Protein AF-A0A820JI42-F1 (afdb_monomer_lite)

Structure (mmCIF, N/CA/C/O backbone):
data_AF-A0A820JI42-F1
#
_entry.id   AF-A0A820JI42-F1
#
loop_
_atom_site.group_PDB
_atom_site.id
_atom_site.type_symbol
_atom_site.label_atom_id
_atom_site.label_alt_id
_atom_site.label_comp_id
_atom_site.label_asym_id
_atom_site.label_entity_id
_atom_site.label_seq_id
_atom_site.pdbx_PDB_ins_code
_atom_site.Cartn_x
_atom_site.Cartn_y
_atom_site.Cartn_z
_atom_site.occupancy
_atom_site.B_iso_or_equiv
_atom_site.auth_seq_id
_atom_site.auth_comp_id
_atom_site.auth_asym_id
_atom_site.auth_atom_id
_atom_site.pdbx_PDB_model_num
ATOM 1 N N . THR A 1 1 ? -30.108 -10.056 78.362 1.00 60.81 1 THR A N 1
ATOM 2 C CA . THR A 1 1 ? -31.030 -9.445 77.373 1.00 60.81 1 THR A CA 1
ATOM 3 C C . THR A 1 1 ? -30.288 -8.583 76.365 1.00 60.81 1 THR A C 1
ATOM 5 O O . THR A 1 1 ? -30.502 -8.775 75.175 1.00 60.81 1 THR A O 1
ATOM 8 N N . GLU A 1 2 ? -29.354 -7.729 76.793 1.00 66.69 2 GLU A N 1
ATOM 9 C CA . GLU A 1 2 ? -28.621 -6.808 75.899 1.00 66.69 2 GLU A CA 1
ATOM 10 C C . GLU A 1 2 ? -27.765 -7.498 74.821 1.00 66.69 2 GLU A C 1
ATOM 12 O O . GLU A 1 2 ? -27.822 -7.126 73.652 1.00 66.69 2 GLU A O 1
ATOM 17 N N . GLN A 1 3 ? -27.066 -8.587 75.163 1.00 72.56 3 GLN A N 1
ATOM 18 C CA . GLN A 1 3 ? -26.270 -9.368 74.199 1.00 72.56 3 GLN A CA 1
ATOM 19 C C . GLN A 1 3 ? -27.113 -9.972 73.056 1.00 72.56 3 GLN A C 1
ATOM 21 O O . GLN A 1 3 ? -26.639 -10.089 71.928 1.00 72.56 3 GLN A O 1
ATOM 26 N N . CYS A 1 4 ? -28.384 -10.309 73.308 1.00 75.38 4 CYS A N 1
ATOM 27 C CA . CYS A 1 4 ? -29.287 -10.856 72.287 1.00 75.38 4 CYS A CA 1
ATOM 28 C C . CYS A 1 4 ? -29.733 -9.774 71.287 1.00 75.38 4 CYS A C 1
ATOM 30 O O . CYS A 1 4 ? -29.840 -10.042 70.090 1.00 75.38 4 CYS A O 1
ATOM 32 N N . ILE A 1 5 ? -29.938 -8.540 71.761 1.00 81.88 5 ILE A N 1
ATOM 33 C CA . ILE A 1 5 ? -30.302 -7.385 70.926 1.00 81.88 5 ILE A CA 1
ATOM 34 C C . ILE A 1 5 ? -29.118 -6.987 70.041 1.00 81.88 5 ILE A C 1
ATOM 36 O O . ILE A 1 5 ? -29.290 -6.805 68.837 1.00 81.88 5 ILE A O 1
ATOM 40 N N . ILE A 1 6 ? -27.908 -6.951 70.608 1.00 87.00 6 ILE A N 1
ATOM 41 C CA . ILE A 1 6 ? -26.674 -6.661 69.868 1.00 87.00 6 ILE A CA 1
ATOM 42 C C . ILE A 1 6 ? -26.456 -7.695 68.757 1.00 87.00 6 ILE A C 1
ATOM 44 O O . ILE A 1 6 ? -26.193 -7.313 67.618 1.00 87.00 6 ILE A O 1
ATOM 48 N N . ASN A 1 7 ? -26.620 -8.991 69.039 1.00 89.06 7 ASN A N 1
ATOM 49 C CA . ASN A 1 7 ? -26.445 -10.039 68.028 1.00 89.06 7 ASN A CA 1
ATOM 50 C C . ASN A 1 7 ? -27.486 -9.946 66.895 1.00 89.06 7 ASN A C 1
ATOM 52 O O . ASN A 1 7 ? -27.155 -10.099 65.720 1.00 89.06 7 ASN A O 1
ATOM 56 N N . ARG A 1 8 ? -28.745 -9.627 67.231 1.00 89.31 8 ARG A N 1
ATOM 57 C CA . ARG A 1 8 ? -29.805 -9.384 66.237 1.00 89.31 8 ARG A CA 1
ATOM 58 C C . ARG A 1 8 ? -29.496 -8.170 65.364 1.00 89.31 8 ARG A C 1
ATOM 60 O O . ARG A 1 8 ? -29.673 -8.241 64.152 1.00 89.31 8 ARG A O 1
ATOM 67 N N . LEU A 1 9 ? -28.986 -7.091 65.957 1.00 92.75 9 LEU A N 1
ATOM 68 C CA . LEU A 1 9 ? -28.567 -5.896 65.225 1.00 92.75 9 LEU A CA 1
ATOM 69 C C . LEU A 1 9 ? -27.419 -6.214 64.250 1.00 92.75 9 LEU A C 1
ATOM 71 O O . LEU A 1 9 ? -27.472 -5.818 63.087 1.00 92.75 9 LEU A O 1
ATOM 75 N N . HIS A 1 10 ? -26.420 -6.987 64.690 1.00 92.75 10 HIS A N 1
ATOM 76 C CA . HIS A 1 10 ? -25.306 -7.425 63.843 1.00 92.75 10 HIS A CA 1
ATOM 77 C C . HIS A 1 10 ? -25.771 -8.300 62.674 1.00 92.75 10 HIS A C 1
ATOM 79 O O . HIS A 1 10 ? -25.320 -8.094 61.548 1.00 92.75 10 HIS A O 1
ATOM 85 N N . LEU A 1 11 ? -26.704 -9.227 62.914 1.00 94.25 11 LEU A N 1
ATOM 86 C CA . LEU A 1 11 ? -27.317 -10.045 61.864 1.00 94.25 11 LEU A CA 1
ATOM 87 C C . LEU A 1 11 ? -28.059 -9.191 60.829 1.00 94.25 11 LEU A C 1
ATOM 89 O O . LEU A 1 11 ? -27.896 -9.410 59.631 1.00 94.25 11 LEU A O 1
ATOM 93 N N . ILE A 1 12 ? -28.819 -8.185 61.268 1.00 95.94 12 ILE A N 1
ATOM 94 C CA . ILE A 1 12 ? -29.517 -7.262 60.360 1.00 95.94 12 ILE A CA 1
ATOM 95 C C . ILE A 1 12 ? -28.510 -6.475 59.511 1.00 95.94 12 ILE A C 1
ATOM 97 O O . ILE A 1 12 ? -28.663 -6.394 58.292 1.00 95.94 12 ILE A O 1
ATOM 101 N N . PHE A 1 13 ? -27.443 -5.950 60.120 1.00 95.69 13 PHE A N 1
ATOM 102 C CA . PHE A 1 13 ? -26.379 -5.258 59.385 1.00 95.69 13 PHE A CA 1
ATOM 103 C C . PHE A 1 13 ? -25.662 -6.172 58.386 1.00 95.69 13 PHE A C 1
ATOM 105 O O . PHE A 1 13 ? -25.333 -5.732 57.284 1.00 95.69 13 PHE A O 1
ATOM 112 N N . LEU A 1 14 ? -25.420 -7.433 58.751 1.00 95.88 14 LEU A N 1
ATOM 113 C CA . LEU A 1 14 ? -24.818 -8.427 57.864 1.00 95.88 14 LEU A CA 1
ATOM 114 C C . LEU A 1 14 ? -25.707 -8.667 56.637 1.00 95.88 14 LEU A C 1
ATOM 116 O O . LEU A 1 14 ? -25.228 -8.590 55.506 1.00 95.88 14 LEU A O 1
ATOM 120 N N . LEU A 1 15 ? -27.003 -8.897 56.859 1.00 96.88 15 LEU A N 1
ATOM 121 C CA . LEU A 1 15 ? -27.976 -9.121 55.790 1.00 96.88 15 LEU A CA 1
ATOM 122 C C . LEU A 1 15 ? -28.098 -7.901 54.874 1.00 96.88 15 LEU A C 1
ATOM 124 O O . LEU A 1 15 ? -28.112 -8.054 53.655 1.00 96.88 15 LEU A O 1
ATOM 128 N N . LEU A 1 16 ? -28.102 -6.693 55.441 1.00 97.31 16 LEU A N 1
ATOM 129 C CA . LEU A 1 16 ? -28.146 -5.455 54.667 1.00 97.31 16 LEU A CA 1
ATOM 130 C C . LEU A 1 16 ? -26.916 -5.309 53.759 1.00 97.31 16 LEU A C 1
ATOM 132 O O . LEU A 1 16 ? -27.054 -4.990 52.580 1.00 97.31 16 LEU A O 1
ATOM 136 N N . LYS A 1 17 ? -25.712 -5.581 54.277 1.00 97.12 17 LYS A N 1
ATOM 137 C CA . LYS A 1 17 ? -24.474 -5.531 53.480 1.00 97.12 17 LYS A CA 1
ATOM 138 C C . LYS A 1 17 ? -24.484 -6.562 52.354 1.00 97.12 17 LYS A C 1
ATOM 140 O O . LYS A 1 17 ? -24.143 -6.223 51.224 1.00 97.12 17 LYS A O 1
ATOM 145 N N . LEU A 1 18 ? -24.892 -7.797 52.648 1.00 96.44 18 LEU A N 1
ATOM 146 C CA . LEU A 1 18 ? -25.003 -8.860 51.645 1.00 96.44 18 LEU A CA 1
ATOM 147 C C . LEU A 1 18 ? -26.006 -8.490 50.549 1.00 96.44 18 LEU A C 1
ATOM 149 O O . LEU A 1 18 ? -25.714 -8.665 49.367 1.00 96.44 18 LEU A O 1
ATOM 153 N N . TYR A 1 19 ? -27.143 -7.910 50.933 1.00 96.44 19 TYR A N 1
ATOM 154 C CA . TYR A 1 19 ? -28.150 -7.423 49.999 1.00 96.44 19 TYR A CA 1
ATOM 155 C C . TYR A 1 19 ? -27.607 -6.307 49.093 1.00 96.44 19 TYR A C 1
ATOM 157 O O . TYR A 1 19 ? -27.767 -6.373 47.876 1.00 96.44 19 TYR A O 1
ATOM 165 N N . LEU A 1 20 ? -26.888 -5.327 49.649 1.00 95.38 20 LEU A N 1
ATOM 166 C CA . LEU A 1 20 ? -26.261 -4.254 48.866 1.00 95.38 20 LEU A CA 1
ATOM 167 C C . LEU A 1 20 ? -25.220 -4.785 47.869 1.00 95.38 20 LEU A C 1
ATOM 169 O O . LEU A 1 20 ? -25.190 -4.340 46.722 1.00 95.38 20 LEU A O 1
ATOM 173 N N . ILE A 1 21 ? -24.394 -5.753 48.279 1.00 94.25 21 ILE A N 1
ATOM 174 C CA . ILE A 1 21 ? -23.406 -6.394 47.396 1.00 94.25 21 ILE A CA 1
ATOM 175 C C . ILE A 1 21 ? -24.106 -7.154 46.264 1.00 94.25 21 ILE A C 1
ATOM 177 O O . ILE A 1 21 ? -23.681 -7.054 45.112 1.00 94.25 21 ILE A O 1
ATOM 181 N N . PHE A 1 22 ? -25.180 -7.883 46.576 1.00 93.81 22 PHE A N 1
ATOM 182 C CA . PHE A 1 22 ? -25.974 -8.609 45.587 1.00 93.81 22 PHE A CA 1
ATOM 183 C C . PHE A 1 22 ? -26.615 -7.668 44.562 1.00 93.81 22 PHE A C 1
ATOM 185 O O . PHE A 1 22 ? -26.526 -7.912 43.362 1.00 93.81 22 PHE A O 1
ATOM 192 N N . LEU A 1 23 ? -27.208 -6.559 45.010 1.00 91.62 23 LEU A N 1
ATOM 193 C CA . LEU A 1 23 ? -27.737 -5.549 44.095 1.00 91.62 23 LEU A CA 1
ATOM 194 C C . LEU A 1 23 ? -26.617 -4.991 43.211 1.00 91.62 23 LEU A C 1
ATOM 196 O O . LEU A 1 23 ? -26.733 -4.974 41.990 1.00 91.62 23 LEU A O 1
AT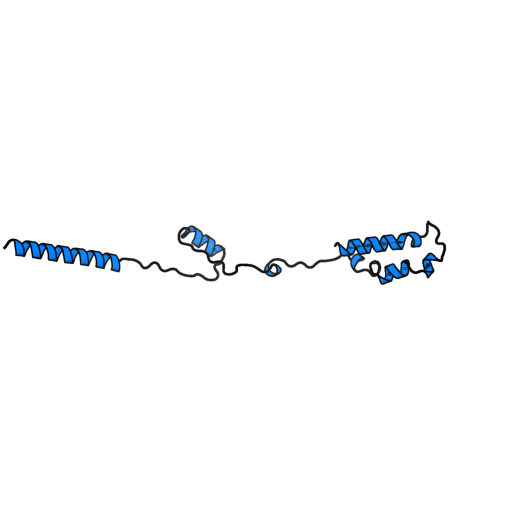OM 200 N N . PHE A 1 24 ? -25.494 -4.590 43.802 1.00 89.31 24 PHE A N 1
ATOM 201 C CA . PHE A 1 24 ? -24.387 -4.023 43.039 1.00 89.31 24 PHE A CA 1
ATOM 202 C C . PHE A 1 24 ? -23.831 -4.988 41.983 1.00 89.31 24 PHE A C 1
ATOM 204 O O . PHE A 1 24 ? -23.448 -4.548 40.901 1.00 89.31 24 PHE A O 1
ATOM 211 N N . SER A 1 25 ? -23.789 -6.293 42.257 1.00 85.88 25 SER A N 1
ATOM 212 C CA . SER A 1 25 ? -23.353 -7.287 41.272 1.00 85.88 25 SER A CA 1
ATOM 213 C C . SER A 1 25 ? -24.412 -7.569 40.203 1.00 85.88 25 SER A C 1
ATOM 215 O O . SER A 1 25 ? -24.051 -7.725 39.038 1.00 85.88 25 SER A O 1
ATOM 217 N N . ALA A 1 26 ? -25.697 -7.579 40.565 1.00 85.88 26 ALA A N 1
ATOM 218 C CA . ALA A 1 26 ? -26.806 -7.815 39.642 1.00 85.88 26 ALA A CA 1
ATOM 219 C C . ALA A 1 26 ? -27.031 -6.649 38.663 1.00 85.88 26 ALA A C 1
ATOM 221 O O . ALA A 1 26 ? -27.307 -6.877 37.487 1.00 85.88 26 ALA A O 1
ATOM 222 N N . PHE A 1 27 ? -26.880 -5.406 39.130 1.00 80.56 27 PHE A N 1
ATOM 223 C CA . PHE A 1 27 ? -27.073 -4.194 38.324 1.00 80.56 27 PHE A CA 1
ATOM 224 C C . PHE A 1 27 ? -25.828 -3.762 37.542 1.00 80.56 27 PHE A C 1
ATOM 226 O O . PHE A 1 27 ? -25.880 -2.797 36.779 1.00 80.56 27 PHE A O 1
ATOM 233 N N . LYS A 1 28 ? -24.699 -4.462 37.691 1.00 79.88 28 LYS A N 1
ATOM 234 C CA . LYS A 1 28 ? -23.525 -4.207 36.857 1.00 79.88 28 LYS A CA 1
ATOM 235 C C . LYS A 1 28 ? -23.793 -4.664 35.427 1.00 79.88 28 LYS A C 1
ATOM 237 O O . LYS A 1 28 ? -23.689 -5.847 35.106 1.00 79.88 28 LYS A O 1
ATOM 242 N N . SER A 1 29 ? -24.086 -3.702 34.556 1.00 71.88 29 SER A N 1
ATOM 243 C CA . SER A 1 29 ? -24.096 -3.906 33.110 1.00 71.88 29 SER A CA 1
ATOM 244 C C . SER A 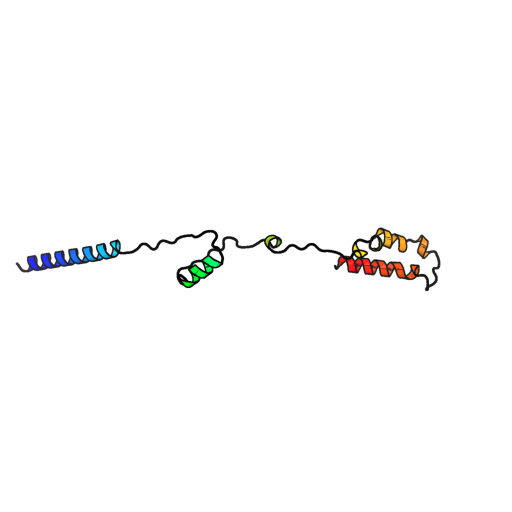1 29 ? -22.766 -4.510 32.667 1.00 71.88 29 SER A C 1
ATOM 246 O O . SER A 1 29 ? -21.693 -3.973 32.952 1.00 71.88 29 SER A O 1
ATOM 248 N N . LYS A 1 30 ? -22.828 -5.644 31.969 1.00 69.69 30 LYS A N 1
ATOM 249 C CA . LYS A 1 30 ? -21.644 -6.242 31.354 1.00 69.69 30 LYS A CA 1
ATOM 250 C C . LYS A 1 30 ? -21.266 -5.390 30.144 1.00 69.69 30 LYS A C 1
ATOM 252 O O . LYS A 1 30 ? -22.062 -5.259 29.218 1.00 69.69 30 LYS A O 1
ATOM 257 N N . LEU A 1 31 ? -20.069 -4.807 30.157 1.00 68.00 31 LEU A N 1
ATOM 258 C CA . LEU A 1 31 ? -19.486 -4.187 28.968 1.00 68.00 31 LEU A CA 1
ATOM 259 C C . LEU A 1 31 ? -19.290 -5.280 27.912 1.00 68.00 31 LEU A C 1
ATOM 261 O O . LEU A 1 31 ? -18.547 -6.234 28.136 1.00 68.00 31 LEU A O 1
ATOM 265 N N . ALA A 1 32 ? -19.997 -5.158 26.792 1.00 66.94 32 ALA A N 1
ATOM 266 C CA . ALA A 1 32 ? -19.857 -6.045 25.648 1.00 66.94 32 ALA A CA 1
ATOM 267 C C . ALA A 1 32 ? -19.056 -5.328 24.559 1.00 66.94 32 ALA A C 1
ATOM 269 O O . ALA A 1 32 ? -19.470 -4.281 24.064 1.00 66.94 32 ALA A O 1
ATOM 270 N N . THR A 1 33 ? -17.912 -5.896 24.183 1.00 70.88 33 THR A N 1
ATOM 271 C CA . THR A 1 33 ? -17.114 -5.409 23.054 1.00 70.88 33 THR A CA 1
ATOM 272 C C . THR A 1 33 ? -17.613 -6.075 21.779 1.00 70.88 33 THR A C 1
ATOM 274 O O . THR A 1 33 ? -17.488 -7.288 21.620 1.00 70.88 33 THR A O 1
ATOM 277 N N . VAL A 1 34 ? -18.186 -5.289 20.868 1.00 75.81 34 VAL A N 1
ATOM 278 C CA . VAL A 1 34 ? -18.637 -5.773 19.557 1.00 75.81 34 VAL A CA 1
ATOM 279 C C . VAL A 1 34 ? -17.539 -5.522 18.530 1.00 75.81 34 VAL A C 1
ATOM 281 O O . VAL A 1 34 ? -17.074 -4.395 18.378 1.00 75.81 34 VAL A O 1
ATOM 284 N N . GLN A 1 35 ? -17.135 -6.566 17.808 1.00 74.56 35 GLN A N 1
ATOM 285 C CA . GLN A 1 35 ? -16.197 -6.442 16.694 1.00 74.56 35 GLN A CA 1
ATOM 286 C C . GLN A 1 35 ? -16.963 -6.211 15.389 1.00 74.56 35 GLN A C 1
ATOM 288 O O . GLN A 1 35 ? -17.836 -7.001 15.034 1.00 74.56 35 GLN A O 1
ATOM 293 N N . ILE A 1 36 ? -16.628 -5.141 14.663 1.00 75.44 36 ILE A N 1
ATOM 294 C CA . ILE A 1 36 ? -17.221 -4.834 13.356 1.00 75.44 36 ILE A CA 1
ATOM 295 C C . ILE A 1 36 ? -16.142 -4.986 12.283 1.00 75.44 36 ILE A C 1
ATOM 297 O O . ILE A 1 36 ? -15.239 -4.160 12.165 1.00 75.44 36 ILE A O 1
ATOM 301 N N . ILE A 1 37 ? -16.234 -6.060 11.499 1.00 71.25 37 ILE A N 1
ATOM 302 C CA . ILE A 1 37 ? -15.308 -6.358 10.401 1.00 71.25 37 ILE A CA 1
ATOM 303 C C . ILE A 1 37 ? -15.801 -5.635 9.140 1.00 71.25 37 ILE A C 1
ATOM 305 O O . ILE A 1 37 ? -16.984 -5.706 8.821 1.00 71.25 37 ILE A O 1
ATOM 309 N N . LYS A 1 38 ? -14.893 -4.963 8.412 1.00 69.69 38 LYS A N 1
ATOM 310 C CA . LYS A 1 38 ? -15.189 -4.154 7.208 1.00 69.69 38 LYS A CA 1
ATOM 311 C C . LYS A 1 38 ? -16.210 -3.036 7.464 1.00 69.69 38 LYS A C 1
ATOM 313 O O . LYS A 1 38 ? -17.367 -3.095 7.058 1.00 69.69 38 LYS A O 1
ATOM 318 N N . LEU A 1 39 ? -15.746 -1.965 8.099 1.00 80.94 39 LEU A N 1
ATOM 319 C CA . LEU A 1 39 ? -16.529 -0.747 8.267 1.00 80.94 39 LEU A CA 1
ATOM 320 C C . LEU A 1 39 ? -16.324 0.189 7.066 1.00 80.94 39 LEU A C 1
ATOM 322 O O . LEU A 1 39 ? -15.192 0.475 6.681 1.00 80.94 39 LEU A O 1
ATOM 326 N N . SER A 1 40 ? -17.409 0.689 6.475 1.00 83.25 40 SER A N 1
ATOM 327 C CA . SER A 1 40 ? -17.326 1.764 5.478 1.00 83.25 40 SER A CA 1
ATOM 328 C C . SER A 1 40 ? -16.807 3.053 6.121 1.00 83.25 40 SER A C 1
ATOM 330 O O . SER A 1 40 ? -17.160 3.344 7.266 1.00 83.25 40 SER A O 1
ATOM 332 N N . LEU A 1 41 ? -16.075 3.879 5.368 1.00 84.31 41 LEU A N 1
ATOM 333 C CA . LEU A 1 41 ? -15.518 5.141 5.872 1.00 84.31 41 LEU A CA 1
ATOM 334 C C . LEU A 1 41 ? -16.579 6.093 6.457 1.00 84.31 41 LEU A C 1
ATOM 336 O O . LEU A 1 41 ? -16.308 6.770 7.443 1.00 84.31 41 LEU A O 1
ATOM 340 N N . SER A 1 42 ? -17.780 6.145 5.875 1.00 86.38 42 SER A N 1
ATOM 341 C CA . SER A 1 42 ? -18.894 6.958 6.388 1.00 86.38 42 SER A CA 1
ATOM 342 C C . SER A 1 42 ? -19.332 6.490 7.775 1.00 86.38 42 SER A C 1
ATOM 344 O O . SER A 1 42 ? -19.230 7.237 8.740 1.00 86.38 42 SER A O 1
ATOM 346 N N . LYS A 1 43 ? -19.694 5.211 7.892 1.00 84.75 43 LYS A N 1
ATOM 347 C CA . LYS A 1 43 ? -20.121 4.597 9.156 1.00 84.75 43 LYS A CA 1
ATOM 348 C C . LYS A 1 43 ? -19.041 4.638 10.240 1.00 84.75 43 LYS A C 1
ATOM 350 O O . LYS A 1 43 ? -19.358 4.735 11.420 1.00 84.75 43 LYS A O 1
ATOM 355 N N . TYR A 1 44 ? -17.769 4.603 9.843 1.00 85.44 44 TYR A N 1
A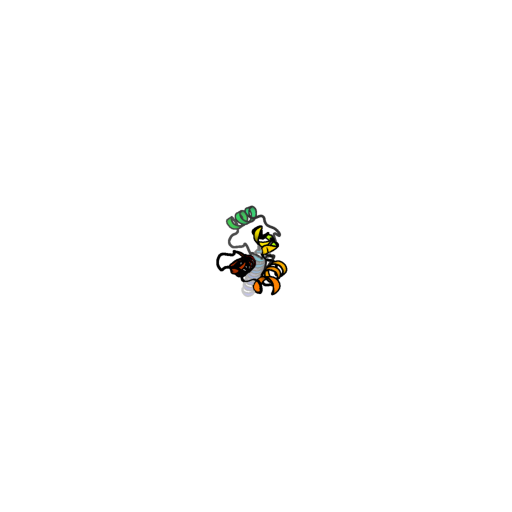TOM 356 C CA . TYR A 1 44 ? -16.652 4.871 10.743 1.00 85.44 44 TYR A CA 1
ATOM 357 C C . TYR A 1 44 ? -16.682 6.296 11.295 1.00 85.44 44 TYR A C 1
ATOM 359 O O . TYR A 1 44 ? -16.625 6.475 12.507 1.00 85.44 44 TYR A O 1
ATOM 367 N N . LYS A 1 45 ? -16.805 7.303 10.426 1.00 86.62 45 LYS A N 1
ATOM 368 C CA . LYS A 1 45 ? -16.884 8.707 10.849 1.00 86.62 45 LYS A CA 1
ATOM 369 C C . LYS A 1 45 ? -18.083 8.969 11.757 1.00 86.62 45 LYS A C 1
ATOM 371 O O . LYS A 1 45 ? -17.969 9.788 12.662 1.00 86.62 45 LYS A O 1
ATOM 376 N N . ASP A 1 46 ? -19.196 8.281 11.532 1.00 89.56 46 ASP A N 1
ATOM 377 C CA . ASP A 1 46 ? -20.383 8.401 12.379 1.00 89.56 46 ASP A CA 1
ATOM 378 C C . ASP A 1 46 ? -20.133 7.795 13.769 1.00 89.56 46 ASP A C 1
ATOM 380 O O . ASP A 1 46 ? -20.302 8.478 14.774 1.00 89.56 46 ASP A O 1
ATOM 384 N N . LEU A 1 47 ? -19.603 6.568 13.842 1.00 86.56 47 LEU A N 1
ATOM 385 C CA . LEU A 1 47 ? -19.246 5.933 15.119 1.00 86.56 47 LEU A CA 1
ATOM 386 C C . LEU A 1 47 ? -18.152 6.691 15.876 1.00 86.56 47 LEU A C 1
ATOM 388 O O . LEU A 1 47 ? -18.154 6.717 17.106 1.00 86.56 47 LEU A O 1
ATOM 392 N N . LEU A 1 48 ? -17.233 7.329 15.152 1.00 87.94 48 LEU A N 1
ATOM 393 C CA . LEU A 1 48 ? -16.215 8.182 15.745 1.00 87.94 48 LEU A CA 1
ATOM 394 C C . LEU A 1 48 ? -16.829 9.395 16.448 1.00 87.94 48 LEU A C 1
ATOM 396 O O . LEU A 1 48 ? -16.268 9.825 17.441 1.00 87.94 48 LEU A O 1
ATOM 400 N N . LYS A 1 49 ? -17.957 9.944 15.979 1.00 86.94 49 LYS A N 1
ATOM 401 C CA . LYS A 1 49 ? -18.618 11.075 16.656 1.00 86.94 49 LYS A CA 1
ATOM 402 C C . LYS A 1 49 ? -19.260 10.655 17.976 1.00 86.94 49 LYS A C 1
ATOM 404 O O . LYS A 1 49 ? -19.143 11.381 18.960 1.00 86.94 49 LYS A O 1
ATOM 409 N N . ASP A 1 50 ? -19.904 9.492 17.992 1.00 86.44 50 ASP A N 1
ATOM 410 C CA . ASP A 1 50 ? -20.720 9.052 19.129 1.00 86.44 50 ASP A CA 1
ATOM 411 C C . ASP A 1 50 ? -19.906 8.284 20.189 1.00 86.44 50 ASP A C 1
ATOM 413 O O . ASP A 1 50 ? -20.277 8.244 21.366 1.00 86.44 50 ASP A O 1
ATOM 417 N N . HIS A 1 51 ? -18.782 7.672 19.795 1.00 85.38 51 HIS A N 1
ATOM 418 C CA . HIS A 1 51 ? -18.022 6.730 20.626 1.00 85.38 51 HIS A CA 1
ATOM 419 C C . HIS A 1 51 ? -16.497 6.945 20.593 1.00 85.38 51 HIS A C 1
ATOM 421 O O . HIS A 1 51 ? -15.734 5.988 20.742 1.00 85.38 51 HIS A O 1
ATOM 427 N N . SER A 1 52 ? -16.025 8.193 20.464 1.00 80.69 52 SER A N 1
ATOM 428 C CA . SER A 1 52 ? -14.590 8.542 20.377 1.00 80.69 52 SER A CA 1
ATOM 429 C C . SER A 1 52 ? -13.697 7.863 21.422 1.00 80.69 52 SER A C 1
ATOM 431 O O . SER A 1 52 ? -12.580 7.463 21.111 1.00 80.69 52 SER A O 1
ATOM 433 N N . TYR A 1 53 ? -14.171 7.756 22.668 1.00 80.94 53 TYR A N 1
ATOM 434 C CA . TYR A 1 53 ? -13.370 7.292 23.808 1.00 80.94 53 TYR A CA 1
ATOM 435 C C . TYR A 1 53 ? -13.324 5.768 23.972 1.00 80.94 53 TYR A C 1
ATOM 437 O O . TYR A 1 53 ? -12.448 5.262 24.670 1.00 80.94 53 TYR A O 1
ATOM 445 N N . SER A 1 54 ? -14.260 5.031 23.371 1.00 82.38 54 SER A N 1
ATOM 446 C CA . SER A 1 54 ? -14.359 3.570 23.495 1.00 82.38 54 SER A CA 1
ATOM 447 C C . SER A 1 54 ? -14.004 2.830 22.205 1.00 82.38 54 SER A C 1
ATOM 449 O O . SER A 1 54 ? -13.911 1.601 22.218 1.00 82.38 54 SER A O 1
ATOM 451 N N . LEU A 1 55 ? -13.786 3.549 21.098 1.00 82.94 55 LEU A N 1
ATOM 452 C CA . LEU A 1 55 ? -13.418 2.945 19.824 1.00 82.94 55 LEU A CA 1
ATOM 453 C C . LEU A 1 55 ? -11.955 2.476 19.849 1.00 82.94 55 LEU A C 1
ATOM 455 O O . LEU A 1 55 ? -11.026 3.280 19.919 1.00 82.94 55 LEU A O 1
ATOM 459 N N . GLN A 1 56 ? -11.748 1.162 19.762 1.00 80.62 56 GLN A N 1
ATOM 460 C CA . GLN A 1 56 ? -10.430 0.566 19.547 1.00 80.62 56 GLN A CA 1
ATOM 461 C C . GLN A 1 56 ? -10.258 0.166 18.082 1.00 80.62 56 GLN A C 1
ATOM 463 O O . GLN A 1 56 ? -11.154 -0.410 17.467 1.00 80.62 56 GLN A O 1
ATOM 468 N N . TYR A 1 57 ? -9.076 0.457 17.542 1.00 76.19 57 TYR A N 1
ATOM 469 C CA . TYR A 1 57 ? -8.717 0.184 16.155 1.00 76.19 57 TYR A CA 1
ATOM 470 C C . TYR A 1 57 ? -7.795 -1.018 16.071 1.00 76.19 57 TYR A C 1
ATOM 472 O O . TYR A 1 57 ? -6.794 -1.095 16.780 1.00 76.19 57 TYR A O 1
ATOM 480 N N . SER A 1 58 ? -8.094 -1.931 15.156 1.00 76.25 58 SER A N 1
ATOM 481 C CA . SER A 1 58 ? -7.182 -3.009 14.788 1.00 76.25 58 SER A CA 1
ATOM 482 C C . SER A 1 58 ? -6.946 -2.950 13.288 1.00 76.25 58 SER A C 1
ATOM 484 O O . SER A 1 58 ? -7.891 -2.994 12.499 1.00 76.25 58 SER A O 1
ATOM 486 N N . CYS A 1 59 ? -5.682 -2.814 12.892 1.00 78.19 59 CYS A N 1
ATOM 487 C CA . CYS A 1 59 ? -5.318 -2.867 11.487 1.00 78.19 59 CYS A CA 1
ATOM 488 C C . CYS A 1 59 ? -5.400 -4.325 11.026 1.00 78.19 59 CYS A C 1
ATOM 490 O O . CYS A 1 59 ? -4.779 -5.198 11.626 1.00 78.19 59 CYS A O 1
ATOM 492 N N . SER A 1 60 ? -6.185 -4.594 9.983 1.00 80.75 60 SER A N 1
ATOM 493 C CA . SER A 1 60 ? -6.323 -5.952 9.438 1.00 80.75 60 SER A CA 1
ATOM 494 C C . SER A 1 60 ? -5.084 -6.398 8.662 1.00 80.75 60 SER A C 1
ATOM 496 O O . SER A 1 60 ? -4.806 -7.589 8.594 1.00 80.75 60 SER A O 1
ATOM 498 N N . HIS A 1 61 ? -4.340 -5.442 8.100 1.00 82.12 61 HIS A N 1
ATOM 499 C CA . HIS A 1 61 ? -3.139 -5.678 7.308 1.00 82.12 61 HIS A CA 1
ATOM 500 C C . HIS A 1 61 ? -2.047 -4.707 7.759 1.00 82.12 61 HIS A C 1
ATOM 502 O O . HIS A 1 61 ? -2.305 -3.518 7.927 1.00 82.12 61 HIS A O 1
ATOM 508 N N . ILE A 1 62 ? -0.833 -5.211 7.975 1.00 84.19 62 ILE A N 1
ATOM 509 C CA . ILE A 1 62 ? 0.324 -4.399 8.395 1.00 84.19 62 ILE A CA 1
ATOM 510 C C . ILE A 1 62 ? 0.924 -3.645 7.200 1.00 84.19 62 ILE A C 1
ATOM 512 O O . ILE A 1 62 ? 1.499 -2.572 7.359 1.00 84.19 62 ILE A O 1
ATOM 516 N N . SER A 1 63 ? 0.755 -4.185 5.996 1.00 87.62 63 SER A N 1
ATOM 517 C CA . SER A 1 63 ? 1.201 -3.584 4.747 1.00 87.62 63 SER A CA 1
ATOM 518 C C . SER A 1 63 ? 0.148 -3.775 3.660 1.00 87.62 63 SER A C 1
ATOM 520 O O . SER A 1 63 ? -0.634 -4.728 3.684 1.00 87.62 63 SER A O 1
ATOM 522 N N . ILE A 1 64 ? 0.125 -2.842 2.712 1.00 87.75 64 ILE A N 1
ATOM 523 C CA . ILE A 1 64 ? -0.695 -2.908 1.503 1.00 87.75 64 ILE A CA 1
ATOM 524 C C . ILE A 1 64 ? 0.283 -3.016 0.327 1.00 87.75 64 ILE A C 1
ATOM 526 O O . ILE A 1 64 ? 1.157 -2.151 0.216 1.00 87.75 64 ILE A O 1
ATOM 530 N N . PRO A 1 65 ? 0.187 -4.052 -0.526 1.00 90.00 65 PRO A N 1
ATOM 531 C CA . PRO A 1 65 ? 1.029 -4.167 -1.714 1.00 90.00 65 PRO A CA 1
ATOM 532 C C . PRO A 1 65 ? 0.877 -2.938 -2.619 1.00 90.00 65 PRO A C 1
ATOM 534 O O . PRO A 1 65 ? -0.249 -2.499 -2.860 1.00 90.00 65 PRO A O 1
ATOM 537 N N . TYR A 1 66 ? 1.985 -2.398 -3.140 1.00 89.25 66 TYR A N 1
ATOM 538 C CA . TYR A 1 66 ? 1.974 -1.205 -4.005 1.00 89.25 66 TYR A CA 1
ATOM 539 C C . TYR A 1 66 ? 1.081 -1.373 -5.238 1.00 89.25 66 TYR A C 1
ATOM 541 O O . TYR A 1 66 ? 0.319 -0.472 -5.572 1.00 89.25 66 TYR A O 1
ATOM 549 N N . GLU A 1 67 ? 1.092 -2.564 -5.833 1.00 88.31 67 GLU A N 1
ATOM 550 C CA . GLU A 1 67 ? 0.220 -2.968 -6.946 1.00 88.31 67 GLU A CA 1
ATOM 551 C C . GLU A 1 67 ? -1.283 -2.763 -6.678 1.00 88.31 67 GLU A C 1
ATOM 553 O O . GLU A 1 67 ? -2.072 -2.656 -7.610 1.00 88.31 67 GLU A O 1
ATOM 558 N N . THR A 1 68 ? -1.699 -2.659 -5.410 1.00 89.56 68 THR A N 1
ATOM 559 C CA . THR A 1 68 ? -3.107 -2.445 -5.034 1.00 89.56 68 THR A CA 1
ATOM 560 C C . THR A 1 68 ? -3.585 -1.024 -5.339 1.00 89.56 68 THR A C 1
ATOM 562 O O . THR A 1 68 ? -4.782 -0.796 -5.499 1.00 89.56 68 THR A O 1
ATOM 565 N N . PHE A 1 69 ? -2.677 -0.046 -5.366 1.00 90.56 69 PHE A N 1
ATOM 566 C CA . PHE A 1 69 ? -3.024 1.371 -5.532 1.00 90.56 69 PHE A CA 1
ATOM 567 C C . PHE A 1 69 ? -2.182 2.093 -6.582 1.00 90.56 69 PHE A C 1
ATOM 569 O O . PHE A 1 69 ? -2.459 3.253 -6.889 1.00 90.56 69 PHE A O 1
ATOM 576 N N . LEU A 1 70 ? -1.166 1.429 -7.127 1.00 90.88 70 LEU A N 1
ATOM 577 C CA . LEU A 1 70 ? -0.256 1.989 -8.105 1.00 90.88 70 LEU A CA 1
ATOM 578 C C . LEU A 1 70 ? -0.076 0.999 -9.257 1.00 90.88 70 LEU A C 1
ATOM 580 O O . LEU A 1 70 ? 0.426 -0.104 -9.059 1.00 90.88 70 LEU A O 1
ATOM 584 N N . SER A 1 71 ? -0.459 1.425 -10.461 1.00 90.88 71 SER A N 1
ATOM 585 C CA . SER A 1 71 ? -0.109 0.754 -11.713 1.00 90.88 71 SER A CA 1
ATOM 586 C C . SER A 1 71 ? 0.826 1.667 -12.496 1.00 90.88 71 SER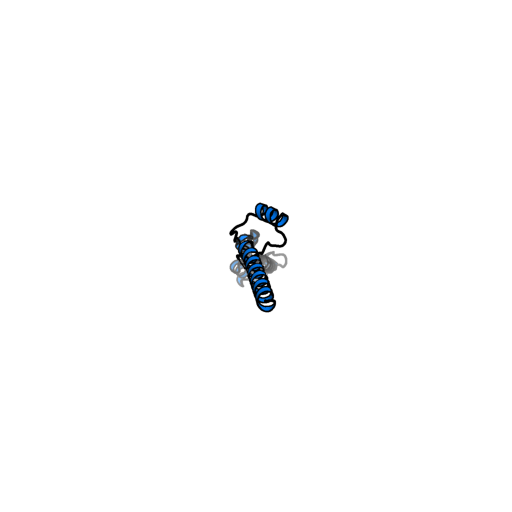 A C 1
ATOM 588 O O . SER A 1 71 ? 0.492 2.831 -12.729 1.00 90.88 71 SER A O 1
ATOM 590 N N . ILE A 1 72 ? 2.003 1.159 -12.857 1.00 85.88 72 ILE A N 1
ATOM 591 C CA . ILE A 1 72 ? 2.973 1.865 -13.695 1.00 85.88 72 ILE A CA 1
ATOM 592 C C . ILE A 1 72 ? 3.130 1.051 -14.973 1.00 85.88 72 ILE A C 1
ATOM 594 O O . ILE A 1 72 ? 3.665 -0.054 -14.947 1.00 85.88 72 ILE A O 1
ATOM 598 N N . GLU A 1 73 ? 2.690 1.626 -16.085 1.00 86.50 73 GLU A N 1
ATOM 599 C CA . GLU A 1 73 ? 2.955 1.123 -17.430 1.00 86.50 73 GLU A CA 1
ATOM 600 C C . GLU A 1 73 ? 3.957 2.082 -18.086 1.00 86.50 73 GLU A C 1
ATOM 602 O O . GLU A 1 73 ? 3.562 3.153 -18.555 1.00 86.50 73 GLU A O 1
ATOM 607 N N . PRO A 1 74 ? 5.269 1.780 -18.047 1.00 80.50 74 PRO A N 1
ATOM 608 C CA . PRO A 1 74 ? 6.268 2.671 -18.614 1.00 80.50 74 PRO A CA 1
ATOM 609 C C . PRO A 1 74 ? 6.124 2.695 -20.139 1.00 80.50 74 PRO A C 1
ATOM 611 O O . PRO A 1 74 ? 6.254 1.668 -20.803 1.00 80.50 74 PRO A O 1
ATOM 614 N N . HIS A 1 75 ? 5.865 3.878 -20.693 1.00 82.69 75 HIS A N 1
ATOM 615 C CA . HIS A 1 75 ? 5.874 4.101 -22.134 1.00 82.69 75 HIS A CA 1
ATOM 616 C C . HIS A 1 75 ? 7.200 4.748 -22.526 1.00 82.69 75 HIS A C 1
ATOM 618 O O . HIS A 1 75 ? 7.425 5.934 -22.279 1.00 82.69 75 HIS A O 1
ATOM 624 N N . PHE A 1 76 ? 8.084 3.967 -23.140 1.00 82.31 76 PHE A N 1
ATOM 625 C CA . PHE A 1 76 ? 9.335 4.491 -23.676 1.00 82.31 76 PHE A CA 1
ATOM 626 C C . PHE A 1 76 ? 9.072 5.314 -24.938 1.00 82.31 76 PHE A C 1
ATOM 628 O O . PHE A 1 76 ? 8.054 5.157 -25.611 1.00 82.31 76 PHE A O 1
ATOM 635 N N . HIS A 1 77 ? 9.994 6.213 -25.266 1.00 86.81 77 HIS A N 1
ATOM 636 C CA . HIS A 1 77 ? 9.938 6.932 -26.534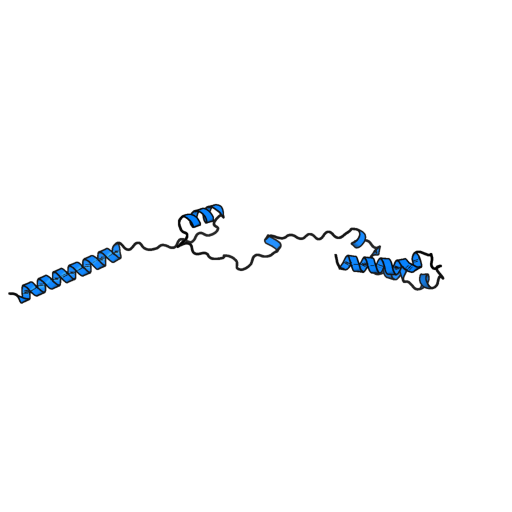 1.00 86.81 77 HIS A CA 1
ATOM 637 C C . HIS A 1 77 ? 10.189 5.954 -27.696 1.00 86.81 77 HIS A C 1
ATOM 639 O O . HIS A 1 77 ? 11.061 5.093 -27.582 1.00 86.81 77 HIS A O 1
ATOM 645 N N . ASP A 1 78 ? 9.505 6.111 -28.835 1.00 88.19 78 ASP A N 1
ATOM 646 C CA . ASP A 1 78 ? 9.614 5.189 -29.985 1.00 88.19 78 ASP A CA 1
ATOM 647 C C . ASP A 1 78 ? 11.065 4.998 -30.466 1.00 88.19 78 ASP A C 1
ATOM 649 O O . ASP A 1 78 ? 11.482 3.905 -30.845 1.00 88.19 78 ASP A O 1
ATOM 653 N N . LEU A 1 79 ? 11.878 6.057 -30.376 1.00 88.94 79 LEU A N 1
ATOM 654 C CA . LEU A 1 79 ? 13.317 6.019 -30.679 1.00 88.94 79 LEU A CA 1
ATOM 655 C C . LEU A 1 79 ? 14.096 5.012 -29.818 1.00 88.94 79 LEU A C 1
ATOM 657 O O . LEU A 1 79 ? 15.062 4.427 -30.299 1.00 88.94 79 LEU A O 1
ATOM 661 N N . CYS A 1 80 ? 13.669 4.777 -28.578 1.00 89.81 80 CYS A N 1
ATOM 662 C CA . CYS A 1 80 ? 14.278 3.808 -27.668 1.00 89.81 80 CYS A CA 1
ATOM 663 C C . CYS A 1 80 ? 13.817 2.369 -27.923 1.00 89.81 80 CYS A C 1
ATOM 665 O O . CYS A 1 80 ? 14.350 1.441 -27.331 1.00 89.81 80 CYS A O 1
ATOM 667 N N . SER A 1 81 ? 12.853 2.175 -28.823 1.00 89.31 81 SER A N 1
ATOM 668 C CA . SER A 1 81 ? 12.486 0.865 -29.373 1.00 89.31 81 SER A CA 1
ATOM 669 C C . SER A 1 81 ? 13.007 0.675 -30.804 1.00 89.31 81 SER A C 1
ATOM 671 O O . SER A 1 81 ? 12.726 -0.335 -31.446 1.00 89.31 81 SER A O 1
ATOM 673 N N . SER A 1 82 ? 13.770 1.644 -31.324 1.00 90.69 82 SER A N 1
ATOM 674 C CA . SER A 1 82 ? 14.335 1.596 -32.669 1.00 90.69 82 SER A CA 1
ATOM 675 C C . SER A 1 82 ? 15.574 0.701 -32.743 1.00 90.69 82 SER A C 1
ATOM 677 O O . SER A 1 82 ? 16.380 0.631 -31.816 1.00 90.69 82 SER A O 1
ATOM 679 N N . GLN A 1 83 ? 15.805 0.109 -33.917 1.00 91.19 83 GLN A N 1
ATOM 680 C CA . GLN A 1 83 ? 17.041 -0.612 -34.246 1.00 91.19 83 GLN A CA 1
ATOM 681 C C . GLN A 1 83 ? 18.311 0.241 -34.073 1.00 91.19 83 GLN A C 1
ATOM 683 O O . GLN A 1 83 ? 19.393 -0.302 -33.872 1.00 91.19 83 GLN A O 1
ATOM 688 N N . PHE A 1 84 ? 18.192 1.571 -34.109 1.00 89.06 84 PHE A N 1
ATOM 689 C CA . PHE A 1 84 ? 19.325 2.497 -34.040 1.00 89.06 84 PHE A CA 1
ATOM 690 C C . PHE A 1 84 ? 20.024 2.568 -32.677 1.00 89.06 84 PHE A C 1
ATOM 692 O O . PHE A 1 84 ? 21.133 3.086 -32.588 1.00 89.06 84 PHE A O 1
ATOM 699 N N . ILE A 1 85 ? 19.402 2.049 -31.619 1.00 91.75 85 ILE A N 1
ATOM 700 C CA . ILE A 1 85 ? 20.046 1.924 -30.303 1.00 91.75 85 ILE A CA 1
ATOM 701 C C . ILE A 1 85 ? 20.611 0.520 -30.046 1.00 91.75 85 ILE A C 1
ATOM 703 O O . ILE A 1 85 ? 21.181 0.279 -28.977 1.00 91.75 85 ILE A O 1
ATOM 707 N N . SER A 1 86 ? 20.423 -0.408 -30.994 1.00 90.81 86 SER A N 1
ATOM 708 C CA . SER A 1 86 ? 20.878 -1.792 -30.868 1.00 90.81 86 SER A CA 1
ATOM 709 C C . SER A 1 86 ? 22.399 -1.886 -30.957 1.00 90.81 86 SER A C 1
ATOM 711 O O . SER A 1 86 ? 23.052 -1.141 -31.690 1.00 90.81 86 SER A O 1
ATOM 713 N N . ASN A 1 87 ? 22.970 -2.859 -30.245 1.00 88.25 87 ASN A N 1
ATOM 714 C CA . ASN A 1 87 ? 24.401 -3.135 -30.335 1.00 88.25 87 ASN A CA 1
ATOM 715 C C . ASN A 1 87 ? 24.800 -3.539 -31.762 1.00 88.25 87 ASN A C 1
ATOM 717 O O . ASN A 1 87 ? 25.884 -3.186 -32.202 1.00 88.25 87 ASN A O 1
ATOM 721 N N . GLU A 1 88 ? 23.927 -4.236 -32.496 1.00 90.50 88 GLU A N 1
ATOM 722 C CA . GLU A 1 88 ? 24.171 -4.646 -33.884 1.00 90.50 88 GLU A CA 1
ATOM 723 C C . GLU A 1 88 ? 24.363 -3.439 -34.806 1.00 90.50 88 GLU A C 1
ATOM 725 O O . GLU A 1 88 ? 25.349 -3.381 -35.537 1.00 90.50 88 GLU A O 1
ATOM 730 N N . TRP A 1 89 ? 23.475 -2.443 -34.721 1.00 88.44 89 TRP A N 1
ATOM 731 C CA . TRP A 1 89 ? 23.599 -1.193 -35.474 1.00 88.44 89 TRP A CA 1
ATOM 732 C C . TRP A 1 89 ? 24.865 -0.423 -35.102 1.00 88.44 89 TRP A C 1
ATOM 734 O O . TRP A 1 89 ? 25.608 0.024 -35.975 1.00 88.44 89 TRP A O 1
ATOM 744 N N . ILE A 1 90 ? 25.134 -0.305 -33.801 1.00 86.50 90 ILE A N 1
ATOM 745 C CA . ILE A 1 90 ? 26.314 0.393 -33.292 1.00 86.50 90 ILE A CA 1
ATOM 746 C C . ILE A 1 90 ? 27.588 -0.294 -33.814 1.00 86.50 90 ILE A C 1
ATOM 748 O O . ILE A 1 90 ? 28.432 0.362 -34.418 1.00 86.50 90 ILE A O 1
ATOM 752 N N . HIS A 1 91 ? 27.706 -1.617 -33.682 1.00 85.75 91 HIS A N 1
ATOM 753 C CA . HIS A 1 91 ? 28.848 -2.381 -34.196 1.00 85.75 91 HIS A CA 1
ATOM 754 C C . HIS A 1 91 ? 28.969 -2.337 -35.721 1.00 85.75 91 HIS A C 1
ATOM 756 O O . HIS A 1 91 ? 30.086 -2.307 -36.231 1.00 85.75 91 HIS A O 1
ATOM 762 N N . TYR A 1 92 ? 27.849 -2.311 -36.443 1.00 84.25 92 TYR A N 1
ATOM 763 C CA . TYR A 1 92 ? 27.837 -2.167 -37.896 1.00 84.25 92 TYR A CA 1
ATOM 764 C C . TYR A 1 92 ? 28.451 -0.831 -38.331 1.00 84.25 92 TYR A C 1
ATOM 766 O O . TYR A 1 92 ? 29.303 -0.812 -39.218 1.00 84.25 92 TYR A O 1
ATOM 774 N N . ILE A 1 93 ? 28.091 0.268 -37.660 1.00 79.19 93 ILE A N 1
ATOM 775 C CA . ILE A 1 93 ? 28.683 1.588 -37.921 1.00 79.19 93 ILE A CA 1
ATOM 776 C C . ILE A 1 93 ? 30.162 1.637 -37.494 1.00 79.19 93 ILE A C 1
ATOM 778 O O . ILE A 1 93 ? 30.974 2.232 -38.199 1.00 79.19 93 ILE A O 1
ATOM 782 N N . TYR A 1 94 ? 30.533 0.992 -36.382 1.00 76.69 94 TYR A N 1
ATOM 783 C CA . TYR A 1 94 ? 31.925 0.918 -35.907 1.00 76.69 94 TYR A CA 1
ATOM 784 C C . TYR A 1 94 ? 32.821 -0.056 -36.704 1.00 76.69 94 TYR A C 1
ATOM 786 O O . TYR A 1 94 ? 34.033 -0.075 -36.492 1.00 76.69 94 TYR A O 1
ATOM 794 N N . GLY A 1 95 ? 32.261 -0.890 -37.584 1.00 71.44 95 GLY A N 1
ATOM 795 C CA . GLY A 1 95 ? 32.976 -1.991 -38.233 1.00 71.44 95 GLY A CA 1
ATOM 796 C C . GLY A 1 95 ? 34.184 -1.559 -39.079 1.00 71.44 95 GLY A C 1
ATOM 797 O O . GLY A 1 95 ? 34.141 -0.580 -39.826 1.00 71.44 95 GLY A O 1
ATOM 798 N N . GLU A 1 96 ? 35.259 -2.355 -39.021 1.00 56.06 96 GLU A N 1
ATOM 799 C CA . GLU A 1 96 ? 36.577 -2.088 -39.633 1.00 56.06 96 GLU A CA 1
ATOM 800 C C . GLU A 1 96 ? 36.555 -1.818 -41.155 1.00 56.06 96 GLU A C 1
ATOM 802 O O . GLU A 1 96 ? 37.464 -1.182 -41.691 1.00 56.06 96 GLU A O 1
ATOM 807 N N . GLY A 1 97 ? 35.507 -2.243 -41.872 1.00 56.50 97 GLY A N 1
ATOM 808 C CA . GLY A 1 97 ? 35.334 -1.987 -43.310 1.00 56.50 97 GLY A CA 1
ATOM 809 C C . GLY A 1 97 ? 34.886 -0.562 -43.665 1.00 56.50 97 GLY A C 1
ATOM 810 O O . GLY A 1 97 ? 35.014 -0.147 -44.819 1.00 56.50 97 GLY A O 1
ATOM 811 N N . HIS A 1 98 ? 34.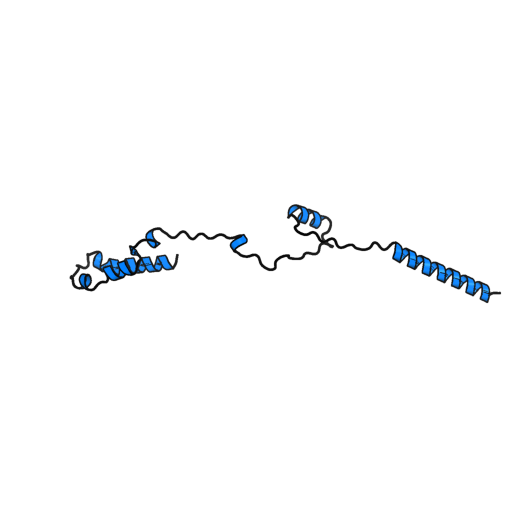372 0.188 -42.688 1.00 55.72 98 HIS A N 1
ATOM 812 C CA . HIS A 1 98 ? 33.979 1.587 -42.845 1.00 55.72 98 HIS A CA 1
ATOM 813 C C . HIS A 1 98 ? 35.121 2.514 -42.405 1.00 55.72 98 HIS A C 1
ATOM 815 O O . HIS A 1 98 ? 35.501 3.398 -43.162 1.00 55.72 98 HIS A O 1
ATOM 821 N N . LEU A 1 99 ? 35.776 2.245 -41.272 1.00 56.28 99 LEU A N 1
ATOM 822 C CA . LEU A 1 99 ? 36.906 3.054 -40.778 1.00 56.28 99 LEU A CA 1
ATOM 823 C C . LEU A 1 99 ? 38.171 2.992 -41.661 1.00 56.28 99 LEU A C 1
ATOM 825 O O . LEU A 1 99 ? 39.039 3.857 -41.569 1.00 56.28 99 LEU A O 1
ATOM 829 N N . SER A 1 100 ? 38.286 1.979 -42.523 1.00 54.84 100 SER A N 1
ATOM 830 C CA . SER A 1 100 ? 39.358 1.859 -43.525 1.00 54.84 100 SER A CA 1
ATOM 831 C C . SER A 1 100 ? 39.108 2.694 -44.788 1.00 54.84 100 SER A C 1
ATOM 833 O O . SER A 1 100 ? 40.017 2.877 -45.603 1.00 54.84 100 SER A O 1
ATOM 835 N N . ARG A 1 101 ? 37.899 3.242 -44.950 1.00 58.09 101 ARG A N 1
ATOM 836 C CA . ARG A 1 101 ? 37.590 4.254 -45.956 1.00 58.09 101 ARG A CA 1
ATOM 837 C C . ARG A 1 101 ? 37.878 5.605 -45.302 1.00 58.09 101 ARG A C 1
ATOM 839 O O . ARG A 1 101 ? 37.309 5.907 -44.262 1.00 58.09 101 ARG A O 1
ATOM 846 N N . GLN A 1 102 ? 38.789 6.398 -45.869 1.00 62.06 102 GLN A N 1
ATOM 847 C CA . GLN A 1 102 ? 39.002 7.786 -45.441 1.00 62.06 102 GLN A CA 1
ATOM 848 C C . GLN A 1 102 ? 37.713 8.573 -45.701 1.00 62.06 102 GLN A C 1
ATOM 850 O O . GLN A 1 102 ? 37.544 9.174 -46.760 1.00 62.06 102 GLN A O 1
ATOM 855 N N . PHE A 1 103 ? 36.772 8.509 -44.765 1.00 62.81 103 PHE A N 1
ATOM 856 C CA . PHE A 1 103 ? 35.638 9.409 -44.740 1.00 62.81 103 PHE A CA 1
ATOM 857 C C . PHE A 1 103 ? 36.183 10.804 -44.476 1.00 62.81 103 PHE A C 1
ATOM 859 O O . PHE A 1 103 ? 37.022 11.007 -43.595 1.00 62.81 103 PHE A O 1
ATOM 866 N N . ALA A 1 104 ? 35.757 11.757 -45.293 1.00 67.38 104 ALA A N 1
ATOM 867 C CA . ALA A 1 104 ? 36.079 13.144 -45.046 1.00 67.38 104 ALA A CA 1
ATOM 868 C C . ALA A 1 104 ? 35.426 13.577 -43.718 1.00 67.38 104 ALA A C 1
ATOM 870 O O . ALA A 1 104 ? 34.417 13.012 -43.298 1.00 67.38 104 ALA A O 1
ATOM 871 N N . PHE A 1 105 ? 36.025 14.543 -43.017 1.00 67.25 105 PHE A N 1
ATOM 872 C CA . PHE A 1 105 ? 35.540 14.996 -41.703 1.00 67.25 105 PHE A CA 1
ATOM 873 C C . PHE A 1 105 ? 34.101 15.545 -41.732 1.00 67.25 105 PHE A C 1
ATOM 875 O O . PHE A 1 105 ? 33.477 15.680 -40.682 1.00 67.25 105 PHE A O 1
ATOM 882 N N . ASP A 1 106 ? 33.587 15.886 -42.913 1.00 72.25 106 ASP A N 1
ATOM 883 C CA . ASP A 1 106 ? 32.217 16.329 -43.166 1.00 72.25 106 ASP A CA 1
ATOM 884 C C . ASP A 1 106 ? 31.229 15.177 -43.422 1.00 72.25 106 ASP A C 1
ATOM 886 O O . ASP A 1 106 ? 30.022 15.417 -43.492 1.00 72.25 106 ASP A O 1
ATOM 890 N N . ASP A 1 107 ? 31.698 13.931 -43.524 1.00 78.75 107 ASP A N 1
ATOM 891 C CA . ASP A 1 107 ? 30.822 12.772 -43.649 1.00 78.75 107 ASP A CA 1
ATOM 892 C C . ASP A 1 107 ? 30.127 12.492 -42.309 1.00 78.75 107 ASP A C 1
ATOM 894 O O . ASP A 1 107 ? 30.761 12.313 -41.265 1.00 78.75 107 ASP A O 1
ATOM 898 N N . TYR A 1 108 ? 28.799 12.395 -42.342 1.00 79.69 108 TYR A N 1
ATOM 899 C CA . TYR A 1 108 ? 27.988 12.000 -41.194 1.00 79.69 108 TYR A CA 1
ATOM 900 C C . TYR A 1 108 ? 28.482 10.689 -40.560 1.00 79.69 108 TYR A C 1
ATOM 902 O O . TYR A 1 108 ? 28.471 10.560 -39.333 1.00 79.69 108 TYR A O 1
ATOM 910 N N . CYS A 1 109 ? 28.997 9.757 -41.369 1.00 77.00 109 CYS A N 1
ATOM 911 C CA . CYS A 1 109 ? 29.557 8.484 -40.913 1.00 77.00 109 CYS A CA 1
ATOM 912 C C . CYS A 1 109 ? 30.702 8.647 -39.900 1.00 77.00 109 CYS A C 1
ATOM 914 O O . CYS A 1 109 ? 30.924 7.736 -39.106 1.00 77.00 109 CYS A O 1
ATOM 916 N N . TYR A 1 110 ? 31.398 9.791 -39.895 1.00 77.12 110 TYR A N 1
ATOM 917 C CA . TYR A 1 110 ? 32.490 10.074 -38.961 1.00 77.12 110 TYR A CA 1
ATOM 918 C C . TYR A 1 110 ? 32.011 10.311 -37.519 1.00 77.12 110 TYR A C 1
ATOM 920 O O . TYR A 1 110 ? 32.750 10.016 -36.589 1.00 77.12 110 TYR A O 1
ATOM 928 N N . SER A 1 111 ? 30.799 10.848 -37.325 1.00 81.25 111 SER A N 1
ATOM 929 C CA . SER A 1 111 ? 30.267 11.216 -35.992 1.00 81.25 111 SER A CA 1
ATOM 930 C C . SER A 1 111 ? 28.978 10.488 -35.597 1.00 81.25 111 SER A C 1
ATOM 932 O O . SER A 1 111 ? 28.511 10.595 -34.461 1.00 81.25 111 SER A O 1
ATOM 934 N N . ALA A 1 112 ? 28.373 9.758 -36.536 1.00 84.06 112 ALA A N 1
ATOM 935 C CA . ALA A 1 112 ? 27.204 8.925 -36.303 1.00 84.06 112 ALA A CA 1
ATOM 936 C C . ALA A 1 112 ? 27.386 7.891 -35.169 1.00 84.06 112 ALA A C 1
ATOM 938 O O . ALA A 1 112 ? 26.478 7.797 -34.335 1.00 84.06 112 ALA A O 1
ATOM 939 N N . PRO A 1 113 ? 28.498 7.127 -35.075 1.00 84.81 113 PRO A N 1
ATOM 940 C CA . PRO A 1 113 ? 28.628 6.099 -34.041 1.00 84.81 113 PRO A CA 1
ATOM 941 C C . PRO A 1 113 ? 28.502 6.655 -32.612 1.00 84.81 113 PRO A C 1
ATOM 943 O O . PRO A 1 113 ? 27.760 6.104 -31.793 1.00 84.81 113 PRO A O 1
ATOM 946 N N . GLU A 1 114 ? 29.147 7.786 -32.320 1.00 87.12 114 GLU A N 1
ATOM 947 C CA . GLU A 1 114 ? 29.110 8.439 -31.007 1.00 87.12 114 GLU A CA 1
ATOM 948 C C . GLU A 1 114 ? 27.707 8.959 -30.667 1.00 87.12 114 GLU A C 1
ATOM 950 O O . GLU A 1 114 ? 27.264 8.886 -29.514 1.00 87.12 114 GLU A O 1
ATOM 955 N N . GLN A 1 115 ? 26.980 9.460 -31.670 1.00 90.56 115 GLN A N 1
ATOM 956 C CA . GLN A 1 115 ? 25.605 9.933 -31.505 1.00 90.56 115 GLN A CA 1
ATOM 957 C C . GLN A 1 115 ? 24.651 8.781 -31.166 1.00 90.56 115 GLN A C 1
ATOM 959 O O . GLN A 1 115 ? 23.870 8.892 -30.218 1.00 90.56 115 GLN A O 1
ATOM 964 N N . PHE A 1 116 ? 24.737 7.655 -31.882 1.00 91.31 116 PHE A N 1
ATOM 965 C CA . PHE A 1 116 ? 23.896 6.482 -31.611 1.00 91.31 116 PHE A CA 1
ATOM 966 C C . PHE A 1 116 ? 24.243 5.806 -30.278 1.00 91.31 116 PHE A C 1
ATOM 968 O O . PHE A 1 116 ? 23.342 5.365 -29.559 1.00 91.31 116 PHE A O 1
ATOM 975 N N . LEU A 1 117 ? 25.520 5.797 -29.886 1.00 90.38 117 LEU A N 1
ATOM 976 C CA . LEU A 1 117 ? 25.941 5.335 -28.561 1.00 90.38 117 LEU A CA 1
ATOM 977 C C . LEU A 1 117 ? 25.374 6.221 -27.436 1.00 90.38 117 LEU A C 1
ATOM 979 O O . LEU A 1 117 ? 24.896 5.716 -26.413 1.00 90.38 117 LEU A O 1
ATOM 983 N N . SER A 1 118 ? 25.385 7.540 -27.639 1.00 91.81 118 SER A N 1
ATOM 984 C CA . SER A 1 118 ? 24.809 8.506 -26.696 1.00 91.81 118 SER A CA 1
ATOM 985 C C . SER A 1 118 ? 23.296 8.319 -26.568 1.00 91.81 118 SER A C 1
ATOM 987 O O . SER A 1 118 ? 22.772 8.253 -25.455 1.00 91.81 118 SER A O 1
ATOM 989 N N . LEU A 1 119 ? 22.599 8.144 -27.694 1.00 91.69 119 LEU A N 1
ATOM 990 C CA . LEU A 1 119 ? 21.166 7.853 -27.721 1.00 91.69 119 LEU A CA 1
ATOM 991 C C . LEU A 1 119 ? 20.833 6.547 -26.980 1.00 91.69 119 LEU A C 1
ATOM 993 O O . LEU A 1 119 ? 19.924 6.529 -26.154 1.00 91.69 119 LEU A O 1
ATOM 997 N N . SER A 1 120 ? 21.602 5.477 -27.212 1.00 91.94 120 SER A N 1
ATOM 998 C CA . SER A 1 120 ? 21.432 4.192 -26.516 1.00 91.94 120 SER A CA 1
ATOM 999 C C . SER A 1 120 ? 21.612 4.332 -25.001 1.00 91.94 120 SER A C 1
ATOM 1001 O O . SER A 1 120 ? 20.890 3.711 -24.223 1.00 91.94 120 SER A O 1
ATOM 1003 N N . SER A 1 121 ? 22.535 5.192 -24.566 1.00 91.69 121 SER A N 1
ATOM 1004 C CA . SER A 1 121 ? 22.754 5.474 -23.143 1.00 91.69 121 SER A CA 1
ATOM 1005 C C . SER A 1 121 ? 21.581 6.233 -22.518 1.00 91.69 121 SER A C 1
ATOM 1007 O O . SER A 1 121 ? 21.138 5.868 -21.433 1.00 91.69 121 SER A O 1
ATOM 1009 N N . LEU A 1 122 ? 21.030 7.236 -23.210 1.00 91.25 122 LEU A N 1
ATOM 1010 C CA . LEU A 1 122 ? 19.849 7.977 -22.748 1.00 91.25 122 LEU A CA 1
ATOM 1011 C C . LEU A 1 122 ? 18.616 7.071 -22.625 1.00 91.25 122 LEU A C 1
ATOM 1013 O O . LEU A 1 122 ? 17.907 7.135 -21.626 1.00 91.25 122 LEU A O 1
ATOM 1017 N N . CYS A 1 123 ? 18.411 6.176 -23.590 1.00 90.56 123 CYS A N 1
ATOM 1018 C CA . CYS A 1 123 ? 17.298 5.226 -23.588 1.00 90.56 123 CYS A CA 1
ATOM 1019 C C . CYS A 1 123 ? 17.376 4.154 -22.489 1.00 90.56 123 CYS A C 1
ATOM 1021 O O . CYS A 1 123 ? 16.377 3.509 -22.197 1.00 90.56 123 CYS A O 1
ATOM 1023 N N . LYS A 1 124 ? 18.548 3.942 -21.879 1.00 87.25 124 LYS A N 1
ATOM 1024 C CA . LYS A 1 124 ? 18.710 3.052 -20.714 1.00 87.25 124 LYS A CA 1
ATOM 1025 C C . LYS A 1 124 ? 18.426 3.753 -19.384 1.00 87.25 124 LYS A C 1
ATOM 1027 O O . LYS A 1 124 ? 18.353 3.084 -18.357 1.00 87.25 124 LYS A O 1
ATOM 1032 N N . LEU A 1 125 ? 18.354 5.085 -19.396 1.00 80.19 125 LEU A N 1
ATOM 1033 C CA . LEU A 1 125 ? 18.112 5.919 -18.218 1.00 80.19 125 LEU A CA 1
ATOM 1034 C C . LEU A 1 125 ? 16.651 6.376 -18.104 1.00 80.19 125 LEU A C 1
ATOM 1036 O O . LEU A 1 125 ? 16.241 6.777 -17.015 1.00 80.19 125 LEU A O 1
ATOM 1040 N N . SER A 1 126 ? 15.901 6.353 -19.210 1.00 63.09 126 SER A N 1
ATOM 1041 C CA . SER A 1 126 ? 14.437 6.496 -19.242 1.00 63.09 126 SER A CA 1
ATOM 1042 C C . SER A 1 126 ? 13.750 5.224 -18.777 1.00 63.09 126 SER A C 1
ATOM 1044 O O . SER A 1 126 ? 12.702 5.333 -18.110 1.00 63.09 126 SER A O 1
#

Sequence (126 aa):
TEQCIINRLHLIFLLLKLYLIFLFSAFKSKLATVQIIKLSLSKYKDLLKDHSYSLQYSCSHISIPYETFLSIEPHFHDLCSSQFISNEWIHYIYGEGHLSRQFAFDDYCYSAPEQFLSLSSLCKLS

Foldseek 3Di:
DVVVVVVVVVVVVVVVVVVVVVVVVVPPDDDDDDDDDDDDPVNVVVCCVVPVPPDDDDDPDPDDPCVVPDDDDDDADVLLVDPLLDPVNLCVLVDPVNVVPPDDPPDPSVCSSVVSPVVNVVSVVD

Radius of gyration: 43.49 Å; chains: 1; bounding box: 70×27×123 Å

pLDDT: mean 82.74, std 10.22, range [54.84, 97.31]

Organism: NCBI:txid392033

Secondary structure (DSSP, 8-state):
-HHHHHHHHHHHHHHHHHHHHHHHHHS-PPPP----SS--HHHHHHHHHH-TTT-----S-S---GGGT--------GGGGSGGGSHHHHHHHH-HHHHTS---TT-GGGTHHHHHHHHHHHHTT-